Protein AF-A0A380NWJ8-F1 (afdb_monomer)

Radius of gyration: 16.93 Å; Cα contacts (8 Å, |Δi|>4): 172; chains: 1; bounding box: 32×35×48 Å

Sequence (135 aa):
MVQPKSAFWQNVVDAAQQHPQVDGLEKLPFFTLAPMEAVTDTVFRRVVAKAAAPDAFYTEFTNARSISHPKAKFTVQGRLSFDPSEQIPVAQLWGDRPIDFELGVADVKIVALKPSTLTWVALIQRSLKTVPVLV

Organism: Weissella viridescens (NCBI:txid1629)

Solvent-accessible surface area (backbone atoms only — not comparable to full-atom values): 8242 Å² total; per-residue (Å²): 132,84,80,64,92,43,72,68,58,41,50,54,40,54,55,40,59,67,46,80,86,51,92,92,63,93,63,57,72,74,46,65,47,75,59,33,69,101,54,29,41,50,67,49,50,54,53,41,52,72,75,65,59,55,80,43,47,32,22,18,64,37,53,20,56,37,54,70,31,88,85,38,24,72,74,45,48,66,44,56,46,71,55,92,89,52,80,85,49,33,43,34,36,34,56,83,56,70,67,30,46,60,52,19,56,60,47,48,50,63,76,56,42,68,96,87,64,93,76,58,66,50,79,53,72,86,74,86,82,88,76,83,81,78,124

Structure (mmCIF, N/CA/C/O backbone):
data_AF-A0A380NWJ8-F1
#
_entry.id   AF-A0A380NWJ8-F1
#
loop_
_atom_site.group_PDB
_atom_site.id
_atom_site.type_symbol
_atom_site.label_atom_id
_atom_site.label_alt_id
_atom_site.label_comp_id
_atom_site.label_asym_id
_atom_site.label_entity_id
_atom_site.label_seq_id
_atom_site.pdbx_PDB_ins_code
_atom_site.Cartn_x
_atom_site.Cartn_y
_atom_site.Cartn_z
_atom_site.occupancy
_atom_site.B_iso_or_equiv
_atom_site.auth_seq_id
_atom_site.auth_comp_id
_atom_site.auth_asym_id
_atom_site.auth_atom_id
_atom_site.pdbx_PDB_model_num
ATOM 1 N N . MET A 1 1 ? -18.149 -0.044 16.090 1.00 56.06 1 MET A N 1
ATOM 2 C CA . MET A 1 1 ? -16.705 -0.175 16.385 1.00 56.06 1 MET A CA 1
ATOM 3 C C . MET A 1 1 ? -16.542 -0.916 17.697 1.00 56.06 1 MET A C 1
ATOM 5 O O . MET A 1 1 ? -17.368 -0.737 18.583 1.00 56.06 1 MET A O 1
ATOM 9 N N . VAL A 1 2 ? -15.528 -1.774 17.803 1.00 60.12 2 VAL A N 1
ATOM 10 C CA . VAL A 1 2 ? -15.164 -2.407 19.078 1.00 60.12 2 VAL A CA 1
ATOM 11 C C . VAL A 1 2 ? -14.608 -1.316 19.991 1.00 60.12 2 VAL A C 1
ATOM 13 O O . VAL A 1 2 ? -13.753 -0.549 19.559 1.00 60.12 2 VAL A O 1
ATOM 16 N N . GLN A 1 3 ? -15.114 -1.224 21.221 1.00 68.81 3 GLN A N 1
ATOM 17 C CA . GLN A 1 3 ? -14.628 -0.247 22.196 1.00 68.81 3 GLN A CA 1
ATOM 18 C C . GLN A 1 3 ? -13.158 -0.552 22.551 1.00 68.81 3 GLN A C 1
ATOM 20 O O . GLN A 1 3 ? -12.852 -1.707 22.884 1.00 68.81 3 GLN A O 1
ATOM 25 N N . PRO A 1 4 ? -12.237 0.426 22.466 1.00 75.31 4 PRO A N 1
ATOM 26 C CA . PRO A 1 4 ? -10.849 0.236 22.863 1.00 75.31 4 PRO A CA 1
ATOM 27 C C . PRO A 1 4 ? -10.756 -0.157 24.340 1.00 75.31 4 PRO A C 1
ATOM 29 O O . PRO A 1 4 ? -11.370 0.457 25.205 1.00 75.31 4 PRO A O 1
ATOM 32 N N . LYS A 1 5 ? -9.954 -1.178 24.657 1.00 82.88 5 LYS A N 1
ATOM 33 C CA . LYS A 1 5 ? -9.754 -1.624 26.049 1.00 82.88 5 LYS A CA 1
ATOM 34 C C . LYS A 1 5 ? -8.708 -0.806 26.819 1.00 82.88 5 LYS A C 1
ATOM 36 O O . LYS A 1 5 ? -8.524 -1.048 28.007 1.00 82.88 5 LYS A O 1
ATOM 41 N N . SER A 1 6 ? -7.987 0.109 26.164 1.00 90.19 6 SER A N 1
ATOM 42 C CA . SER A 1 6 ? -6.931 0.910 26.794 1.00 90.19 6 SER A CA 1
ATOM 43 C C . SER A 1 6 ? -7.212 2.406 26.684 1.00 90.19 6 SER A C 1
ATOM 45 O O . SER A 1 6 ? -7.684 2.886 25.653 1.00 90.19 6 SER A O 1
ATOM 47 N N . ALA A 1 7 ? -6.849 3.146 27.735 1.00 91.12 7 ALA A N 1
ATOM 48 C CA . ALA A 1 7 ? -6.962 4.604 27.770 1.00 91.12 7 ALA A CA 1
ATOM 49 C C . ALA A 1 7 ? -6.146 5.275 26.652 1.00 91.12 7 ALA A C 1
ATOM 51 O O . ALA A 1 7 ? -6.584 6.261 26.075 1.00 91.12 7 ALA A O 1
ATOM 52 N N . PHE A 1 8 ? -4.987 4.707 26.295 1.00 89.62 8 PHE A N 1
ATOM 53 C CA . PHE A 1 8 ? -4.174 5.208 25.185 1.00 89.62 8 PHE A CA 1
ATOM 54 C C . PHE A 1 8 ? -4.938 5.179 23.854 1.00 89.62 8 PHE A C 1
ATOM 56 O O . PHE A 1 8 ? -5.024 6.200 23.179 1.00 89.62 8 PHE A O 1
ATOM 63 N N . TRP A 1 9 ? -5.519 4.030 23.485 1.00 84.06 9 TRP A N 1
ATOM 64 C CA . TRP A 1 9 ? -6.245 3.905 22.219 1.00 84.06 9 TRP A CA 1
ATOM 65 C C . TRP A 1 9 ? -7.539 4.713 22.221 1.00 84.06 9 TRP A C 1
ATOM 67 O O . TRP A 1 9 ? -7.888 5.275 21.187 1.00 84.06 9 TRP A O 1
ATOM 77 N N . GLN A 1 10 ? -8.207 4.820 23.373 1.00 87.69 10 GLN A N 1
ATOM 78 C CA . GLN A 1 10 ? -9.372 5.688 23.515 1.00 87.69 10 GLN A CA 1
ATOM 79 C C . GLN A 1 10 ? -9.013 7.153 23.245 1.00 87.69 10 GLN A C 1
ATOM 81 O O . GLN A 1 10 ? -9.658 7.782 22.415 1.00 87.69 10 GLN A O 1
ATOM 86 N N . ASN A 1 11 ? -7.919 7.657 23.825 1.00 89.06 11 ASN A N 1
ATOM 87 C CA . ASN A 1 11 ? -7.461 9.028 23.584 1.00 89.06 11 ASN A CA 1
ATOM 88 C C . ASN A 1 11 ? -7.147 9.293 22.102 1.00 89.06 11 ASN A C 1
ATOM 90 O O . ASN A 1 11 ? -7.434 10.376 21.599 1.00 89.06 11 ASN A O 1
ATOM 94 N N . VAL A 1 12 ? -6.566 8.317 21.391 1.00 85.50 12 VAL A N 1
ATOM 95 C CA . VAL A 1 12 ? -6.308 8.430 19.942 1.00 85.50 12 VAL A CA 1
ATOM 96 C C . VAL A 1 12 ? -7.619 8.530 19.158 1.00 85.50 12 VAL A C 1
ATOM 98 O O . VAL A 1 12 ? -7.718 9.348 18.245 1.00 85.50 12 VAL A O 1
ATOM 101 N N . VAL A 1 13 ? -8.624 7.724 19.514 1.00 84.00 13 VAL A N 1
ATOM 102 C CA . VAL A 1 13 ? -9.948 7.774 18.877 1.00 84.00 13 VAL A CA 1
ATOM 103 C C . VAL A 1 13 ? -10.626 9.115 19.141 1.00 84.00 13 VAL A C 1
ATOM 105 O O . VAL A 1 13 ? -11.062 9.761 18.192 1.00 84.00 13 VAL A O 1
ATOM 108 N N . ASP A 1 14 ? -10.663 9.558 20.395 1.00 86.19 14 ASP A N 1
ATOM 109 C CA . ASP A 1 14 ? -11.321 10.805 20.787 1.00 86.19 14 ASP A CA 1
ATOM 110 C C . ASP A 1 14 ? -10.672 12.012 20.093 1.00 86.19 14 ASP A C 1
ATOM 112 O O . ASP A 1 14 ? -11.366 12.864 19.536 1.00 86.19 14 ASP A O 1
ATOM 116 N N . ALA A 1 15 ? -9.335 12.053 20.044 1.00 85.50 15 ALA A N 1
ATOM 117 C CA . ALA A 1 15 ? -8.598 13.102 19.345 1.00 85.50 15 ALA A CA 1
ATOM 118 C C . ALA A 1 15 ? -8.880 13.107 17.832 1.00 85.50 15 ALA A C 1
ATOM 120 O O . ALA A 1 15 ? -9.032 14.173 17.237 1.00 85.50 15 ALA A O 1
ATOM 121 N N . ALA A 1 16 ? -8.980 11.931 17.204 1.00 82.69 16 ALA A N 1
ATOM 122 C CA . ALA A 1 16 ? -9.297 11.818 15.782 1.00 82.69 16 ALA A CA 1
ATOM 123 C C . ALA A 1 16 ? -10.737 12.259 15.469 1.00 82.69 16 ALA A C 1
ATOM 125 O O . ALA A 1 16 ? -10.969 12.888 14.441 1.00 82.69 16 ALA A O 1
ATOM 126 N N . GLN A 1 17 ? -11.693 11.974 16.357 1.00 80.69 17 GLN A N 1
ATOM 127 C CA . GLN A 1 17 ? -13.090 12.395 16.203 1.00 80.69 17 GLN A CA 1
ATOM 128 C C . GLN A 1 17 ? -13.288 13.905 16.376 1.00 80.69 17 GLN A C 1
ATOM 130 O O . GLN A 1 17 ? -14.200 14.474 15.783 1.00 80.69 17 GLN A O 1
ATOM 135 N N . GLN A 1 18 ? -12.443 14.555 17.176 1.00 80.69 18 GLN A N 1
ATOM 136 C CA . GLN A 1 18 ? -12.465 16.007 17.385 1.00 80.69 18 GLN A CA 1
ATOM 137 C C . GLN A 1 18 ? -11.727 16.789 16.288 1.00 80.69 18 GLN A C 1
ATOM 139 O O . GLN A 1 18 ? -11.737 18.022 16.302 1.00 80.69 18 GLN A O 1
ATOM 144 N N . HIS A 1 19 ? -11.072 16.102 15.347 1.00 72.25 19 HIS A N 1
ATOM 145 C CA . HIS A 1 19 ? -10.379 16.750 14.241 1.00 72.25 19 HIS A CA 1
ATOM 146 C C . HIS A 1 19 ? -11.377 17.528 13.362 1.00 72.25 19 HIS A C 1
ATOM 148 O O . HIS A 1 19 ? -12.488 17.039 13.138 1.00 72.25 19 HIS A O 1
ATOM 154 N N . PRO A 1 20 ? -11.008 18.716 12.832 1.00 76.88 20 PRO A N 1
ATOM 155 C CA . PRO A 1 20 ? -11.839 19.439 11.876 1.00 76.88 20 PRO A CA 1
ATOM 156 C C . PRO A 1 20 ? -12.348 18.514 10.772 1.00 76.88 20 PRO A C 1
ATOM 158 O O . PRO A 1 20 ? -11.569 17.724 10.223 1.00 76.88 20 PRO A O 1
ATOM 161 N N . GLN A 1 21 ? -13.645 18.611 10.468 1.00 68.75 21 GLN A N 1
ATOM 162 C CA . GLN A 1 21 ? -14.252 17.834 9.394 1.00 68.75 21 GLN A CA 1
ATOM 163 C C . GLN A 1 21 ? -13.509 18.125 8.090 1.00 68.75 21 GLN A C 1
ATOM 165 O O . GLN A 1 21 ? -13.364 19.275 7.679 1.00 68.75 21 GLN A O 1
ATOM 170 N N . VAL A 1 22 ? -13.007 17.059 7.476 1.00 69.38 22 VAL A N 1
ATOM 171 C CA . VAL A 1 22 ? -12.490 17.084 6.113 1.00 69.38 22 VAL A CA 1
ATOM 172 C C . VAL A 1 22 ? -13.634 16.606 5.231 1.00 69.38 22 VAL A C 1
ATOM 174 O O . VAL A 1 22 ? -14.158 15.512 5.457 1.00 69.38 22 VAL A O 1
ATOM 177 N N . ASP A 1 23 ? -14.041 17.425 4.263 1.00 71.44 23 ASP A N 1
ATOM 178 C CA . ASP A 1 23 ? -15.132 17.082 3.349 1.00 71.44 23 ASP A CA 1
ATOM 179 C C . ASP A 1 23 ? -14.883 15.708 2.704 1.00 71.44 23 ASP A C 1
ATOM 181 O O . ASP A 1 23 ? -13.821 15.448 2.138 1.00 71.44 23 ASP A O 1
ATOM 185 N N . GLY A 1 24 ? -15.865 14.809 2.823 1.00 68.75 24 GLY A N 1
ATOM 186 C CA . GLY A 1 24 ? -15.799 13.439 2.299 1.00 68.75 24 GLY A CA 1
ATOM 187 C C . GLY A 1 24 ? -15.206 12.383 3.242 1.00 68.75 24 GLY A C 1
ATOM 188 O O . GLY A 1 24 ? -15.173 11.210 2.872 1.00 68.75 24 GLY A O 1
ATOM 189 N N . LEU A 1 25 ? -14.771 12.744 4.456 1.00 68.56 25 LEU A N 1
ATOM 190 C CA . LEU A 1 25 ? -14.229 11.799 5.440 1.00 68.56 25 LEU A CA 1
ATOM 191 C C . LEU A 1 25 ? -15.206 11.585 6.611 1.00 68.56 25 LEU A C 1
ATOM 193 O O . LEU A 1 25 ? -15.172 12.283 7.620 1.00 68.5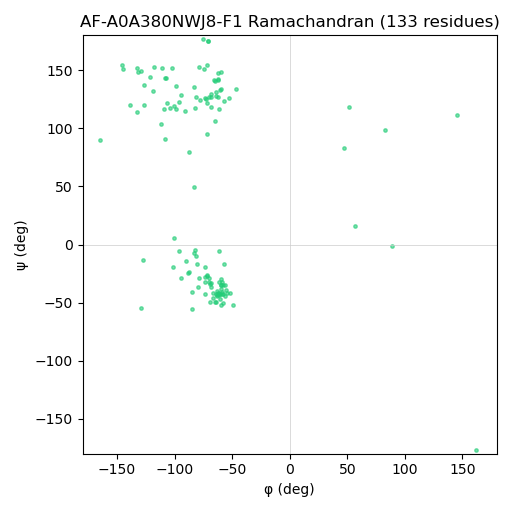6 25 LEU A O 1
ATOM 197 N N . GLU A 1 26 ? -16.085 10.589 6.480 1.00 71.25 26 GLU A N 1
ATOM 198 C CA . GLU A 1 26 ? -17.146 10.309 7.467 1.00 71.25 26 GLU A CA 1
ATOM 199 C C . GLU A 1 26 ? -16.665 9.525 8.702 1.00 71.25 26 GLU A C 1
ATOM 201 O O . GLU A 1 26 ? -17.354 9.476 9.722 1.00 71.25 26 GLU A O 1
ATOM 206 N N . LYS A 1 27 ? -15.489 8.885 8.628 1.00 72.88 27 LYS A N 1
ATOM 207 C CA . LYS A 1 27 ? -14.986 7.968 9.660 1.00 72.88 27 LYS A CA 1
ATOM 208 C C . LYS A 1 27 ? -13.531 8.270 10.013 1.00 72.88 27 LYS A C 1
ATOM 210 O O . LYS A 1 27 ? -12.627 8.043 9.212 1.00 72.88 27 LYS A O 1
ATOM 215 N N . LEU A 1 28 ? -13.316 8.720 11.249 1.00 77.56 28 LEU A N 1
ATOM 216 C CA . LEU A 1 28 ? -11.999 8.951 11.841 1.00 77.56 28 LEU A CA 1
ATOM 217 C C . LEU A 1 28 ? -11.872 8.213 13.191 1.00 77.56 28 LEU A C 1
ATOM 219 O O . LEU A 1 28 ? -12.816 8.242 13.986 1.00 77.56 28 LEU A O 1
ATOM 223 N N . PRO A 1 29 ? -10.727 7.558 13.471 1.00 79.69 29 PRO A N 1
ATOM 224 C CA . PRO A 1 29 ? -9.636 7.285 12.533 1.00 79.69 29 PRO A CA 1
ATOM 225 C C . PRO A 1 29 ? -10.039 6.211 11.503 1.00 79.69 29 PRO A C 1
ATOM 227 O O . PRO A 1 29 ? -10.892 5.362 11.773 1.00 79.69 29 PRO A O 1
ATOM 230 N N . PHE A 1 30 ? -9.398 6.232 10.335 1.00 82.88 30 PHE A N 1
ATOM 231 C CA . PHE A 1 30 ? -9.408 5.110 9.395 1.00 82.88 30 PHE A CA 1
ATOM 232 C C . PHE A 1 30 ? -8.082 4.352 9.497 1.00 82.88 30 PHE A C 1
ATOM 234 O O . PHE A 1 30 ? -7.048 4.916 9.861 1.00 82.88 30 PHE A O 1
ATOM 241 N N . PHE A 1 31 ? -8.111 3.064 9.190 1.00 86.62 31 PHE A N 1
ATOM 242 C CA . PHE A 1 31 ? -6.962 2.177 9.268 1.00 86.62 31 PHE A CA 1
ATOM 243 C C . PHE A 1 31 ? -6.469 1.828 7.874 1.00 86.62 31 PHE A C 1
ATOM 245 O O . PHE A 1 31 ? -7.251 1.612 6.951 1.00 86.62 31 PHE A O 1
ATOM 252 N N . THR A 1 32 ? -5.153 1.724 7.733 1.00 91.12 32 THR A N 1
ATOM 253 C CA . THR A 1 32 ? -4.514 1.292 6.491 1.00 91.12 32 THR A CA 1
ATOM 254 C C . THR A 1 32 ? -3.527 0.171 6.771 1.00 91.12 32 THR A C 1
ATOM 256 O O . THR A 1 32 ? -2.938 0.112 7.853 1.00 91.12 32 THR A O 1
ATOM 259 N N . LEU A 1 33 ? -3.338 -0.724 5.799 1.00 93.38 33 LEU A N 1
ATOM 260 C CA . LEU A 1 33 ? -2.172 -1.604 5.796 1.00 93.38 33 LEU A CA 1
ATOM 261 C C . LEU A 1 33 ? -0.991 -0.835 5.206 1.00 93.38 33 LEU A C 1
ATOM 263 O O . LEU A 1 33 ? -1.034 -0.438 4.041 1.00 93.38 33 LEU A O 1
ATOM 267 N N . ALA A 1 34 ? 0.052 -0.634 6.009 1.00 93.81 34 ALA A N 1
ATOM 268 C CA . ALA A 1 34 ? 1.235 0.099 5.583 1.00 93.81 34 ALA A CA 1
ATOM 269 C C . ALA A 1 34 ? 1.954 -0.605 4.411 1.00 93.81 34 ALA A C 1
ATOM 271 O O . ALA A 1 34 ? 2.065 -1.831 4.425 1.00 93.81 34 ALA A O 1
ATOM 272 N N . PRO A 1 35 ? 2.487 0.148 3.436 1.00 92.00 35 PRO A N 1
ATOM 273 C CA . PRO A 1 35 ? 3.281 -0.398 2.337 1.00 92.00 35 PRO A CA 1
ATOM 274 C C . PRO A 1 35 ? 4.625 -0.942 2.835 1.00 92.00 35 PRO A C 1
ATOM 276 O O . PRO A 1 35 ? 5.394 -0.228 3.481 1.00 92.00 35 PRO A O 1
ATOM 279 N N . MET A 1 36 ? 4.933 -2.199 2.509 1.00 93.81 36 MET A N 1
ATOM 280 C CA . MET A 1 36 ? 6.170 -2.876 2.912 1.00 93.81 36 MET A CA 1
ATOM 281 C C . MET A 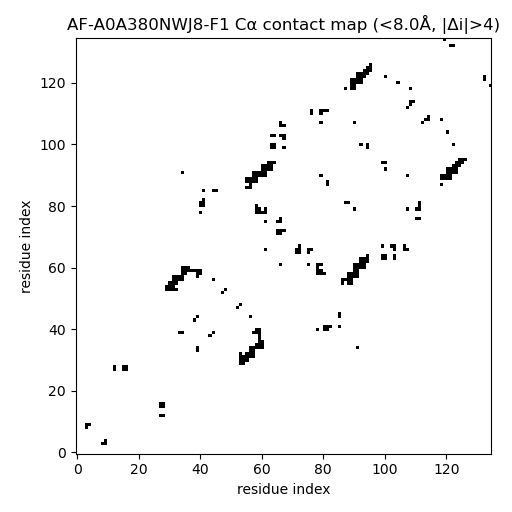1 36 ? 6.716 -3.702 1.743 1.00 93.81 36 MET A C 1
ATOM 283 O O . MET A 1 36 ? 6.036 -4.594 1.240 1.00 93.81 36 MET A O 1
ATOM 287 N N . GLU A 1 37 ? 7.937 -3.409 1.298 1.00 89.75 37 GLU A N 1
ATOM 288 C CA . GLU A 1 37 ? 8.581 -4.145 0.202 1.00 89.75 37 GLU A CA 1
ATOM 289 C C . GLU A 1 37 ? 8.849 -5.600 0.583 1.00 89.75 37 GLU A C 1
ATOM 291 O O . GLU A 1 37 ? 9.167 -5.902 1.732 1.00 89.75 37 GLU A O 1
ATOM 296 N N . ALA A 1 38 ? 8.632 -6.487 -0.387 1.00 89.06 38 ALA A N 1
ATOM 297 C CA . ALA A 1 38 ? 8.640 -7.938 -0.268 1.00 89.06 38 ALA A CA 1
ATOM 298 C C . ALA A 1 38 ? 7.657 -8.512 0.774 1.00 89.06 38 ALA A C 1
ATOM 300 O O . ALA A 1 38 ? 7.786 -9.674 1.161 1.00 89.06 38 ALA A O 1
ATOM 301 N N . VAL A 1 39 ? 6.675 -7.722 1.233 1.00 92.94 39 VAL A N 1
ATOM 302 C CA . VAL A 1 39 ? 5.689 -8.150 2.239 1.00 92.94 39 VAL A CA 1
ATOM 303 C C . VAL A 1 39 ? 4.259 -7.866 1.793 1.00 92.94 39 VAL A C 1
ATOM 305 O O . VAL A 1 39 ? 3.448 -8.783 1.779 1.00 92.94 39 VAL A O 1
ATOM 308 N N . THR A 1 40 ? 3.909 -6.629 1.422 1.00 93.12 40 THR A N 1
ATOM 309 C CA . THR A 1 40 ? 2.525 -6.274 1.046 1.00 93.12 40 THR A CA 1
ATOM 310 C C . THR A 1 40 ? 2.188 -6.604 -0.406 1.00 93.12 40 THR A C 1
ATOM 312 O O . THR A 1 40 ? 1.654 -5.762 -1.134 1.00 93.12 40 THR A O 1
ATOM 315 N N . ASP A 1 41 ? 2.486 -7.829 -0.830 1.00 92.25 41 ASP A N 1
ATOM 316 C CA . ASP A 1 41 ? 2.101 -8.356 -2.137 1.00 92.25 41 ASP A CA 1
ATOM 317 C C . ASP A 1 41 ? 0.598 -8.720 -2.196 1.00 92.25 41 ASP A C 1
ATOM 319 O O . ASP A 1 41 ? -0.148 -8.603 -1.217 1.00 92.25 41 ASP A O 1
ATOM 323 N N . THR A 1 42 ? 0.128 -9.154 -3.369 1.00 91.81 42 THR A N 1
ATOM 324 C CA . THR A 1 42 ? -1.267 -9.598 -3.579 1.00 91.81 42 THR A CA 1
ATOM 325 C C . THR A 1 42 ? -1.693 -10.710 -2.619 1.00 91.81 42 THR A C 1
ATOM 327 O O . THR A 1 42 ? -2.808 -10.692 -2.093 1.00 91.81 42 THR A O 1
ATOM 330 N N . VAL A 1 43 ? -0.810 -11.667 -2.326 1.00 92.94 43 VAL A N 1
ATOM 331 C CA . VAL A 1 43 ? -1.141 -12.810 -1.472 1.00 92.94 43 VAL A CA 1
ATOM 332 C C . VAL A 1 43 ? -1.345 -12.344 -0.035 1.00 92.94 43 VAL A C 1
ATOM 334 O O . VAL A 1 43 ? -2.373 -12.650 0.575 1.00 92.94 43 VAL A O 1
ATOM 337 N N . PHE A 1 44 ? -0.411 -11.561 0.496 1.00 95.06 44 PHE A N 1
ATOM 338 C CA . PHE A 1 44 ? -0.456 -11.067 1.862 1.00 95.06 44 PHE A CA 1
ATOM 339 C C . PHE A 1 44 ? -1.666 -10.166 2.104 1.00 95.06 44 PHE A C 1
ATOM 341 O O . PHE A 1 44 ? -2.383 -10.349 3.091 1.00 95.06 44 PHE A O 1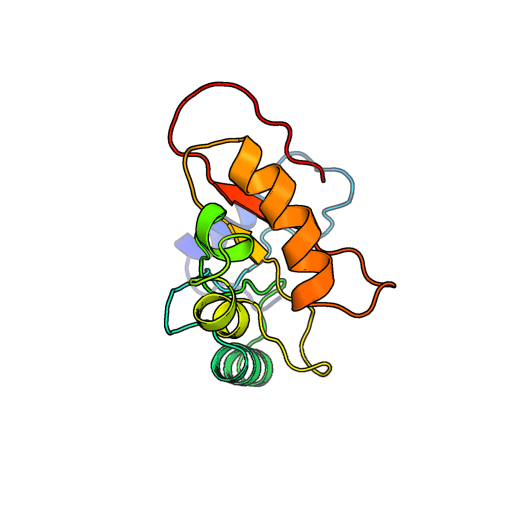
ATOM 348 N N . ARG A 1 45 ? -1.970 -9.245 1.179 1.00 94.88 45 ARG A N 1
ATOM 349 C CA . ARG A 1 45 ? -3.158 -8.382 1.293 1.00 94.88 45 ARG A CA 1
ATOM 350 C C . ARG A 1 45 ? -4.446 -9.194 1.375 1.00 94.88 45 ARG A C 1
ATOM 352 O O . ARG A 1 45 ? -5.301 -8.897 2.206 1.00 94.88 45 ARG A O 1
ATOM 359 N N . ARG A 1 46 ? -4.566 -10.269 0.593 1.00 94.19 46 ARG A N 1
ATOM 360 C CA . ARG A 1 46 ? -5.731 -11.170 0.628 1.00 94.19 46 ARG A CA 1
ATOM 361 C C . ARG A 1 46 ? -5.825 -11.969 1.926 1.00 94.19 46 ARG A C 1
ATOM 363 O O . ARG A 1 46 ? -6.934 -12.245 2.382 1.00 94.19 46 ARG A O 1
ATOM 370 N N . VAL A 1 47 ? -4.694 -12.329 2.533 1.00 95.56 47 VAL A N 1
ATOM 371 C CA . VAL A 1 47 ? -4.670 -12.945 3.871 1.00 95.56 47 VAL A CA 1
ATOM 372 C C . VAL A 1 47 ? -5.179 -11.954 4.917 1.00 95.56 47 VAL A C 1
ATOM 374 O O . VA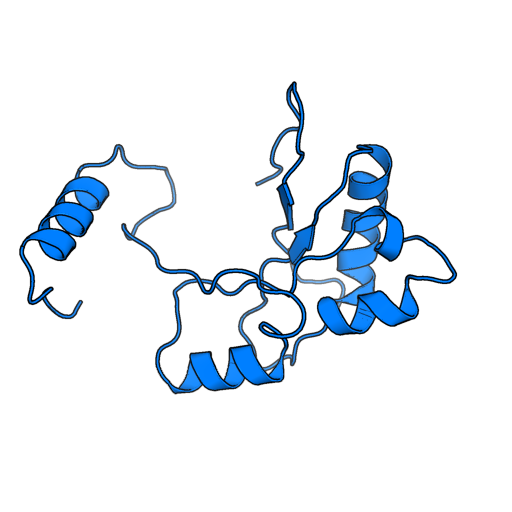L A 1 47 ? -6.091 -12.284 5.676 1.00 95.56 47 VAL A O 1
ATOM 377 N N . VAL A 1 48 ? -4.662 -10.722 4.916 1.00 95.19 48 VAL A N 1
ATOM 378 C CA . VAL A 1 48 ? -5.092 -9.663 5.843 1.00 95.19 48 VAL A CA 1
ATOM 379 C C . VAL A 1 48 ? -6.572 -9.323 5.653 1.00 95.19 48 VAL A C 1
ATOM 381 O O . VAL A 1 48 ? -7.297 -9.220 6.639 1.00 95.19 48 VAL A O 1
ATOM 384 N N . ALA A 1 49 ? -7.053 -9.243 4.408 1.00 93.75 49 ALA A N 1
ATOM 385 C CA . ALA A 1 49 ? -8.457 -8.982 4.094 1.00 93.75 49 ALA A CA 1
ATOM 386 C C . ALA A 1 49 ? -9.413 -10.017 4.712 1.00 93.75 49 ALA A C 1
ATOM 388 O O . ALA A 1 49 ? -10.508 -9.665 5.142 1.00 93.75 49 ALA A O 1
ATOM 389 N N . LYS A 1 50 ? -8.995 -11.288 4.793 1.00 93.62 50 LYS A N 1
ATOM 390 C CA . LYS A 1 50 ? -9.778 -12.356 5.436 1.00 93.62 50 LYS A CA 1
ATOM 391 C C . LYS A 1 50 ? -9.690 -12.338 6.962 1.00 93.62 50 LYS A C 1
ATOM 393 O O . LYS A 1 50 ? -10.615 -12.808 7.614 1.00 93.62 50 LYS A O 1
ATOM 398 N N . ALA A 1 51 ? -8.583 -11.853 7.522 1.00 93.75 51 ALA A N 1
ATOM 399 C CA . ALA A 1 51 ? -8.352 -11.846 8.964 1.00 93.75 51 ALA A CA 1
ATOM 400 C C . ALA A 1 51 ? -8.984 -10.622 9.647 1.00 93.75 51 ALA A C 1
ATOM 402 O O . ALA A 1 51 ? -9.772 -10.767 10.578 1.00 93.75 51 ALA A O 1
ATOM 403 N N . ALA A 1 52 ? -8.628 -9.422 9.187 1.00 91.12 52 ALA A N 1
ATOM 404 C CA . ALA A 1 52 ? -9.128 -8.144 9.682 1.00 91.12 52 ALA A CA 1
ATOM 405 C C . ALA A 1 52 ? -8.782 -7.050 8.661 1.00 91.12 52 ALA A C 1
ATOM 407 O O . ALA A 1 52 ? -7.705 -6.452 8.717 1.00 91.12 52 ALA A O 1
ATOM 408 N N . ALA A 1 53 ? -9.678 -6.818 7.702 1.00 92.00 53 ALA A N 1
ATOM 409 C CA . ALA A 1 53 ? -9.441 -5.841 6.647 1.00 92.00 53 ALA A CA 1
ATOM 410 C C . ALA A 1 53 ? -9.322 -4.403 7.215 1.00 92.00 53 ALA A C 1
ATOM 412 O O . ALA A 1 53 ? -10.187 -3.994 7.997 1.00 92.00 53 ALA A O 1
ATOM 413 N N . PRO A 1 54 ? -8.288 -3.631 6.826 1.00 91.62 54 PRO A N 1
ATOM 414 C CA . PRO A 1 54 ? -8.243 -2.184 7.023 1.00 91.62 54 PRO A CA 1
ATOM 415 C C . PRO A 1 54 ? -9.245 -1.469 6.097 1.00 91.62 54 PRO A C 1
ATOM 417 O O . PRO A 1 54 ? -9.851 -2.089 5.226 1.00 91.62 54 PRO A O 1
ATOM 420 N N . ASP A 1 55 ? -9.383 -0.149 6.246 1.00 88.56 55 ASP A N 1
ATOM 421 C CA . ASP A 1 55 ? -10.208 0.674 5.351 1.00 88.56 55 ASP A CA 1
ATOM 422 C C . ASP A 1 55 ? -9.535 0.875 3.969 1.00 88.56 55 ASP A C 1
ATOM 424 O O . ASP A 1 55 ? -10.225 1.034 2.958 1.00 88.56 55 ASP A O 1
ATOM 428 N N . ALA A 1 56 ? -8.195 0.830 3.901 1.00 89.06 56 ALA A N 1
ATOM 429 C CA . ALA A 1 56 ? -7.443 0.860 2.643 1.00 89.06 56 ALA A CA 1
ATOM 430 C C . ALA A 1 56 ? -6.167 -0.000 2.668 1.00 89.06 56 ALA A C 1
ATOM 432 O O . ALA A 1 56 ? -5.504 -0.163 3.698 1.00 89.06 56 ALA A O 1
ATOM 433 N N . PHE A 1 57 ? -5.792 -0.501 1.492 1.00 91.94 57 PHE A N 1
ATOM 434 C CA . PHE A 1 57 ? -4.562 -1.255 1.258 1.00 91.94 57 PHE A CA 1
ATOM 435 C C . PHE A 1 57 ? -3.581 -0.464 0.398 1.00 91.94 57 PHE A C 1
ATOM 437 O O . PHE A 1 57 ? -3.992 0.307 -0.467 1.00 91.94 57 PHE A O 1
ATOM 444 N N . TYR A 1 58 ? -2.290 -0.727 0.584 1.00 92.12 58 TYR A N 1
ATOM 445 C CA . TYR A 1 58 ? -1.224 -0.227 -0.278 1.00 92.12 58 TYR A CA 1
ATOM 446 C C . TYR A 1 58 ? -0.479 -1.375 -0.959 1.00 92.12 58 TYR A C 1
ATOM 448 O O . TYR A 1 58 ? -0.410 -2.487 -0.431 1.00 92.12 58 TYR A O 1
ATOM 456 N N . THR A 1 59 ? 0.091 -1.094 -2.130 1.00 90.75 59 THR A N 1
ATOM 457 C CA . THR A 1 59 ? 1.069 -1.983 -2.771 1.00 90.75 59 THR A CA 1
ATOM 458 C C . THR A 1 59 ? 2.400 -1.968 -2.019 1.00 90.75 59 THR A C 1
ATOM 460 O O . THR A 1 59 ? 2.624 -1.158 -1.121 1.00 90.75 59 THR A O 1
ATOM 463 N N . GLU A 1 60 ? 3.341 -2.811 -2.433 1.00 90.88 60 GLU A N 1
ATOM 464 C CA . GLU A 1 60 ? 4.747 -2.612 -2.078 1.00 90.88 60 GLU A CA 1
ATOM 465 C C . GLU A 1 60 ? 5.254 -1.251 -2.592 1.00 90.88 60 GLU A C 1
ATOM 467 O O . GLU A 1 60 ? 4.817 -0.763 -3.646 1.00 90.88 60 GLU A O 1
ATOM 472 N N . PHE A 1 61 ? 6.200 -0.636 -1.871 1.00 87.38 61 PHE A N 1
ATOM 473 C CA . PHE A 1 61 ? 6.759 0.649 -2.289 1.00 87.38 61 PHE A CA 1
ATOM 474 C C . PHE A 1 61 ? 7.626 0.495 -3.546 1.00 87.38 61 PHE A C 1
ATOM 476 O O . PHE A 1 61 ? 8.561 -0.307 -3.619 1.00 87.38 61 PHE A O 1
ATOM 483 N N . THR A 1 62 ? 7.325 1.299 -4.563 1.00 87.31 62 THR A N 1
ATOM 484 C CA . THR A 1 62 ? 7.890 1.149 -5.905 1.00 87.31 62 THR A CA 1
ATOM 485 C C . THR A 1 62 ? 8.696 2.377 -6.319 1.00 87.31 62 THR A C 1
ATOM 487 O O . THR A 1 62 ? 8.251 3.513 -6.188 1.00 87.31 62 THR A O 1
ATOM 490 N N . ASN A 1 63 ? 9.905 2.162 -6.843 1.00 89.69 63 ASN A N 1
ATOM 491 C CA . ASN A 1 63 ? 10.731 3.254 -7.345 1.00 89.69 63 ASN A CA 1
ATOM 492 C C . ASN A 1 63 ? 10.143 3.805 -8.654 1.00 89.69 63 ASN A C 1
ATOM 494 O O . ASN A 1 63 ? 10.055 3.062 -9.631 1.00 89.69 63 ASN A O 1
ATOM 498 N N . ALA A 1 64 ? 9.812 5.099 -8.695 1.00 89.50 64 ALA A N 1
ATOM 499 C CA . ALA A 1 64 ? 9.135 5.733 -9.830 1.00 89.50 64 ALA A CA 1
ATOM 500 C C . ALA A 1 64 ? 9.901 5.554 -11.155 1.00 89.50 64 ALA A C 1
ATOM 502 O O . ALA A 1 64 ? 9.331 5.128 -12.157 1.00 89.50 64 ALA A O 1
ATOM 503 N N . ARG A 1 65 ? 11.228 5.752 -11.138 1.00 89.62 65 ARG A N 1
ATOM 504 C CA . ARG A 1 65 ? 12.097 5.572 -12.316 1.00 89.62 65 ARG A CA 1
ATOM 505 C C . ARG A 1 65 ? 12.049 4.153 -12.872 1.00 89.62 65 ARG A C 1
ATOM 507 O O . ARG A 1 65 ? 12.191 3.937 -14.071 1.00 89.62 65 ARG A O 1
ATOM 514 N N . SER A 1 66 ? 11.916 3.168 -11.991 1.00 87.12 66 SER A N 1
ATOM 515 C CA . SER A 1 66 ? 12.006 1.760 -12.373 1.00 87.12 66 SER A CA 1
ATOM 516 C C . SER A 1 66 ? 10.760 1.282 -13.124 1.00 87.12 66 SER A C 1
ATOM 518 O O . SER A 1 66 ? 10.845 0.302 -13.856 1.00 87.12 66 SER A O 1
ATOM 520 N N . ILE A 1 67 ? 9.642 2.004 -13.007 1.00 83.12 67 ILE A N 1
ATOM 521 C CA . ILE A 1 67 ? 8.383 1.706 -13.699 1.00 83.12 67 ILE A CA 1
ATOM 522 C C . ILE A 1 67 ? 8.529 1.899 -15.213 1.00 83.12 67 ILE A C 1
ATOM 524 O O . ILE A 1 67 ? 8.131 1.030 -15.986 1.00 83.12 67 ILE A O 1
ATOM 528 N N . SER A 1 68 ? 9.130 3.014 -15.634 1.00 80.31 68 SER A N 1
ATOM 529 C CA . SER A 1 68 ? 9.293 3.370 -17.050 1.00 80.31 68 SER A CA 1
ATOM 530 C C . SER A 1 68 ? 10.600 2.852 -17.658 1.00 80.31 68 SER A C 1
ATOM 532 O O . SER A 1 68 ? 10.762 2.829 -18.880 1.00 80.31 68 SER A O 1
ATOM 534 N N . HIS A 1 69 ? 11.554 2.408 -16.832 1.00 82.88 69 HIS A N 1
ATOM 535 C CA . HIS A 1 69 ? 12.856 1.962 -17.315 1.00 82.88 69 HIS A CA 1
ATOM 536 C C . HIS A 1 69 ? 12.765 0.590 -18.016 1.00 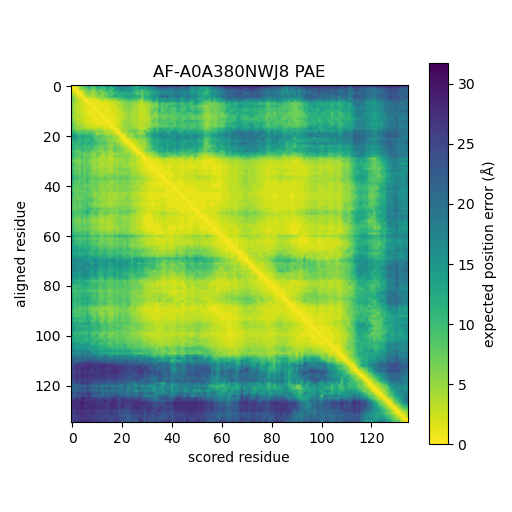82.88 69 HIS A C 1
ATOM 538 O O . HIS A 1 69 ? 12.370 -0.394 -17.387 1.00 82.88 69 HIS A O 1
ATOM 544 N N . PRO A 1 70 ? 13.240 0.446 -19.268 1.00 78.50 70 PRO A N 1
ATOM 545 C CA . PRO A 1 70 ? 12.989 -0.737 -20.102 1.00 78.50 70 PRO A CA 1
ATOM 546 C C . PRO A 1 70 ? 13.507 -2.052 -19.506 1.00 78.50 70 PRO A C 1
ATOM 548 O O . PRO A 1 70 ? 12.926 -3.106 -19.735 1.00 78.50 70 PRO A O 1
ATOM 551 N N . LYS A 1 71 ? 14.583 -2.000 -18.709 1.00 78.25 71 LYS A N 1
ATOM 552 C CA . LYS A 1 71 ? 15.140 -3.184 -18.028 1.00 78.25 71 LYS A CA 1
ATOM 553 C C . LYS A 1 71 ? 14.529 -3.468 -16.655 1.00 78.25 71 LYS A C 1
ATOM 555 O O . LYS A 1 71 ? 14.619 -4.593 -16.186 1.00 78.25 71 LYS A O 1
ATOM 560 N N . ALA A 1 72 ? 13.980 -2.449 -15.992 1.00 77.06 72 ALA A N 1
ATOM 561 C CA . ALA A 1 72 ? 13.494 -2.570 -14.615 1.00 77.06 72 ALA A CA 1
ATOM 562 C C . ALA A 1 72 ? 11.970 -2.712 -14.553 1.00 77.06 72 ALA A C 1
ATOM 564 O O . ALA A 1 72 ? 11.458 -3.243 -13.578 1.00 77.06 72 ALA A O 1
ATOM 565 N N . LYS A 1 73 ? 11.249 -2.328 -15.615 1.00 73.94 73 LYS A N 1
ATOM 566 C CA . LYS A 1 73 ? 9.791 -2.424 -15.690 1.00 73.94 73 LYS A CA 1
ATOM 567 C C . LYS A 1 73 ? 9.315 -3.813 -15.277 1.00 73.94 73 LYS A C 1
ATOM 569 O O . LYS A 1 73 ? 8.546 -3.915 -14.335 1.00 73.94 73 LYS A O 1
ATOM 574 N N . PHE A 1 74 ? 9.861 -4.873 -15.876 1.00 72.88 74 PHE A N 1
ATOM 575 C CA . PHE A 1 74 ? 9.449 -6.257 -15.608 1.00 72.88 74 PHE A CA 1
ATOM 576 C C . PHE A 1 74 ? 9.572 -6.676 -14.134 1.00 72.88 74 PHE A C 1
ATOM 578 O O . PHE A 1 74 ? 8.661 -7.301 -13.599 1.00 72.88 74 PHE A O 1
ATOM 585 N N . THR A 1 75 ? 10.659 -6.308 -13.451 1.00 73.81 75 THR A N 1
ATOM 586 C CA . THR A 1 75 ? 10.847 -6.677 -12.037 1.00 73.81 75 THR A CA 1
ATOM 587 C C . THR A 1 75 ? 9.910 -5.906 -11.113 1.00 73.81 75 THR A C 1
ATOM 589 O O . THR A 1 75 ? 9.539 -6.392 -10.050 1.00 73.81 75 THR A O 1
ATOM 592 N N . VAL A 1 76 ? 9.500 -4.711 -11.529 1.00 77.25 76 VAL A N 1
ATOM 593 C CA . VAL A 1 76 ? 8.655 -3.808 -10.749 1.00 77.25 76 VAL A CA 1
ATOM 594 C C . VAL A 1 76 ? 7.167 -4.085 -10.973 1.00 77.25 76 VAL A C 1
ATOM 596 O O . VAL A 1 76 ? 6.366 -3.806 -10.086 1.00 77.25 76 VAL A O 1
ATOM 599 N N . GLN A 1 77 ? 6.784 -4.687 -12.108 1.00 76.12 77 GLN A N 1
ATOM 600 C CA . GLN A 1 77 ? 5.390 -5.064 -12.387 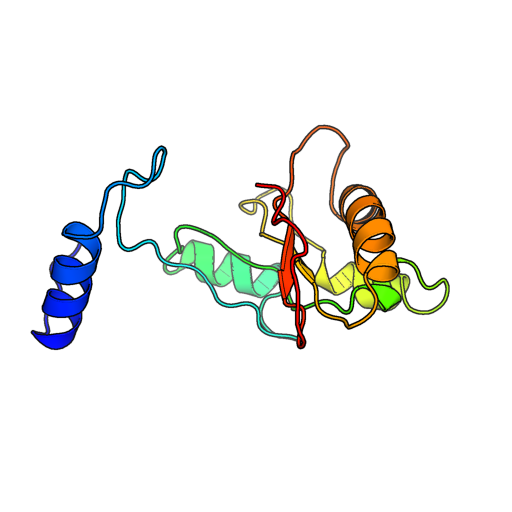1.00 76.12 77 GLN A CA 1
ATOM 601 C C . GLN A 1 77 ? 4.806 -5.939 -11.275 1.00 76.12 77 GLN A C 1
ATOM 603 O O . GLN A 1 77 ? 3.691 -5.679 -10.836 1.00 76.12 77 GLN A O 1
ATOM 608 N N . GLY A 1 78 ? 5.581 -6.899 -10.756 1.00 80.06 78 GLY A N 1
ATOM 609 C CA . GLY A 1 78 ? 5.146 -7.772 -9.660 1.00 80.06 78 GLY A CA 1
ATOM 610 C C . GLY A 1 78 ? 4.694 -7.013 -8.408 1.00 80.06 78 GLY A C 1
ATOM 611 O O . GLY A 1 78 ? 3.713 -7.405 -7.785 1.00 80.06 78 GLY A O 1
ATOM 612 N N . ARG A 1 79 ? 5.338 -5.878 -8.105 1.00 84.69 79 ARG A N 1
ATOM 613 C CA . ARG A 1 79 ? 5.038 -5.040 -6.931 1.00 84.69 79 ARG A CA 1
ATOM 614 C C . ARG A 1 79 ? 3.720 -4.282 -7.050 1.00 84.69 79 ARG A C 1
ATOM 616 O O . ARG A 1 79 ? 3.117 -3.925 -6.041 1.00 84.69 79 ARG A O 1
ATOM 623 N N . LEU A 1 80 ? 3.290 -4.017 -8.283 1.00 85.62 80 LEU A N 1
ATOM 624 C CA . LEU A 1 80 ? 2.046 -3.313 -8.602 1.00 85.62 80 LEU A CA 1
ATOM 625 C C . LEU A 1 80 ? 0.889 -4.277 -8.907 1.00 85.62 80 LEU A C 1
ATOM 627 O O . LEU A 1 80 ? -0.244 -3.834 -9.087 1.00 85.62 80 LEU A O 1
ATOM 631 N N . SER A 1 81 ? 1.161 -5.582 -8.957 1.00 84.44 81 SER A N 1
ATOM 632 C CA . SER A 1 81 ? 0.159 -6.607 -9.229 1.00 84.44 81 SER A CA 1
ATOM 633 C C . SER A 1 81 ? -0.886 -6.698 -8.117 1.00 84.44 81 SER A C 1
ATOM 635 O O . SER A 1 81 ? -0.583 -6.639 -6.917 1.00 84.44 81 SER A O 1
ATOM 637 N N . PHE A 1 82 ? -2.132 -6.925 -8.521 1.00 86.00 82 PHE A N 1
ATOM 638 C CA . PHE A 1 82 ? -3.230 -7.270 -7.628 1.00 86.00 82 PHE A CA 1
ATOM 639 C C . PHE A 1 82 ? -4.192 -8.243 -8.321 1.00 86.00 82 PHE A C 1
ATOM 641 O O . PHE A 1 82 ? -4.276 -8.302 -9.549 1.00 86.00 82 PHE A O 1
ATOM 648 N N . ASP A 1 83 ? -4.902 -9.028 -7.522 1.00 86.75 83 ASP A N 1
ATOM 649 C CA . ASP A 1 83 ? -5.964 -9.921 -7.966 1.00 86.75 83 ASP A CA 1
ATOM 650 C C . ASP A 1 83 ? -7.275 -9.124 -8.099 1.00 86.75 83 ASP A C 1
ATOM 652 O O . ASP A 1 83 ? -7.606 -8.368 -7.188 1.00 86.75 83 ASP A O 1
ATOM 656 N N . PRO A 1 84 ? -8.073 -9.290 -9.170 1.00 84.56 84 PRO A N 1
ATOM 657 C CA . PRO A 1 84 ? -9.336 -8.564 -9.340 1.00 84.56 84 PRO A CA 1
ATOM 658 C C . PRO A 1 84 ? -10.363 -8.739 -8.209 1.00 84.56 84 PRO A C 1
ATOM 660 O O . PRO A 1 84 ? -11.320 -7.971 -8.142 1.00 84.56 84 PRO A O 1
ATOM 663 N N . SER A 1 85 ? -10.205 -9.756 -7.352 1.00 84.12 85 SER A N 1
ATOM 664 C CA . SER A 1 85 ? -11.021 -9.947 -6.145 1.00 84.12 85 SER A CA 1
ATOM 665 C C . SER A 1 85 ? -10.582 -9.100 -4.943 1.00 84.12 85 SER A C 1
ATOM 667 O O . SER A 1 85 ? -11.302 -9.052 -3.946 1.00 84.12 85 SER A O 1
ATOM 669 N N . GLU A 1 86 ? -9.423 -8.440 -5.002 1.00 85.06 86 GLU A N 1
ATOM 670 C CA . GLU A 1 86 ? -8.964 -7.499 -3.978 1.00 85.06 86 GLU A CA 1
ATOM 671 C C . GLU A 1 86 ? -9.640 -6.130 -4.120 1.00 85.06 86 GLU A C 1
ATOM 673 O O . GLU A 1 86 ? -9.967 -5.677 -5.219 1.00 85.06 86 GLU A O 1
ATOM 678 N N . GLN A 1 87 ? -9.767 -5.411 -3.001 1.00 81.56 87 GLN A N 1
ATOM 679 C CA . GLN A 1 87 ? -9.924 -3.960 -3.059 1.00 81.56 87 GLN A CA 1
ATOM 680 C C . GLN A 1 87 ? -8.685 -3.371 -3.740 1.00 81.56 87 GLN A C 1
ATOM 682 O O . GLN A 1 87 ? -7.560 -3.732 -3.391 1.00 81.56 87 GLN A O 1
ATOM 687 N N . ILE A 1 88 ? -8.890 -2.467 -4.700 1.00 85.31 88 ILE A N 1
ATOM 688 C CA . ILE A 1 88 ? -7.791 -1.888 -5.478 1.00 85.31 88 ILE A CA 1
ATOM 689 C C . ILE A 1 88 ? -6.847 -1.140 -4.529 1.00 85.31 88 ILE A C 1
ATOM 691 O O . ILE A 1 88 ? -7.279 -0.172 -3.894 1.00 85.31 88 ILE A O 1
ATOM 695 N N . PRO A 1 89 ? -5.579 -1.576 -4.408 1.00 87.5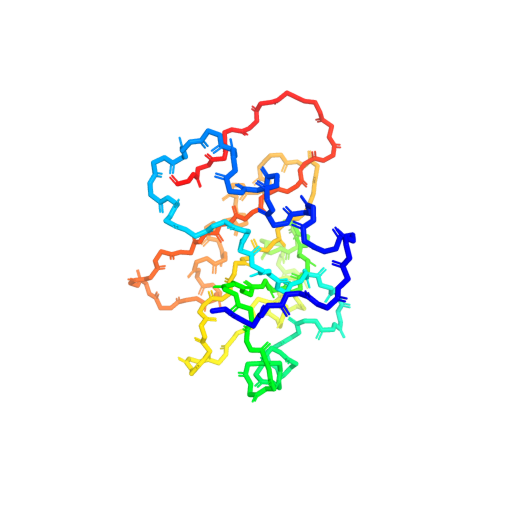0 89 PRO A N 1
ATOM 696 C CA . PRO A 1 89 ? -4.643 -0.957 -3.490 1.00 87.50 89 PRO A CA 1
ATOM 697 C C . PRO A 1 89 ? -4.160 0.393 -4.027 1.00 87.50 89 PRO A C 1
ATOM 699 O O . PRO A 1 89 ? -4.045 0.613 -5.235 1.00 87.50 89 PRO A O 1
ATOM 702 N N . VAL A 1 90 ? -3.815 1.288 -3.109 1.00 90.25 90 VAL A N 1
ATOM 703 C CA . VAL A 1 90 ? -3.133 2.545 -3.415 1.00 90.25 90 VAL A CA 1
ATOM 704 C C . VAL A 1 90 ? -1.680 2.234 -3.775 1.00 90.25 90 VAL A C 1
ATOM 706 O O . VAL A 1 90 ? -0.953 1.606 -3.000 1.00 90.25 90 VAL A O 1
ATOM 709 N N . ALA A 1 91 ? -1.235 2.680 -4.949 1.00 89.25 91 ALA A N 1
ATOM 710 C CA . ALA A 1 91 ? 0.154 2.514 -5.361 1.00 89.25 91 ALA A CA 1
ATOM 711 C C . ALA A 1 91 ? 1.034 3.559 -4.661 1.00 89.25 91 ALA A C 1
ATOM 713 O O . ALA A 1 91 ? 0.790 4.763 -4.786 1.00 89.25 91 ALA A O 1
ATOM 714 N N . GLN A 1 92 ? 2.069 3.112 -3.944 1.00 88.56 92 GLN A N 1
ATOM 715 C CA . GLN A 1 92 ? 3.039 4.016 -3.323 1.00 88.56 92 GLN A CA 1
ATOM 716 C C . GLN A 1 92 ? 4.321 4.103 -4.149 1.00 88.56 92 GLN A C 1
ATOM 718 O O . GLN A 1 92 ? 5.041 3.113 -4.315 1.00 88.56 92 GLN A O 1
ATOM 723 N N . LEU A 1 93 ? 4.631 5.316 -4.615 1.00 89.31 93 LEU A N 1
ATOM 724 C CA . LEU A 1 93 ? 5.835 5.599 -5.389 1.00 89.31 93 LEU A CA 1
ATOM 725 C C . LEU A 1 93 ? 6.857 6.400 -4.582 1.00 89.31 93 LEU A C 1
ATOM 727 O O . LEU A 1 93 ? 6.506 7.313 -3.832 1.00 89.31 93 LEU A O 1
ATOM 731 N N . TRP A 1 94 ? 8.137 6.099 -4.798 1.00 89.75 94 TRP A N 1
ATOM 732 C CA . TRP A 1 94 ? 9.255 6.844 -4.222 1.00 89.75 94 TRP A CA 1
ATOM 733 C C . TRP A 1 94 ? 10.324 7.177 -5.268 1.00 89.75 94 TRP A C 1
ATOM 735 O O . TRP A 1 94 ? 10.520 6.458 -6.252 1.00 89.75 94 TRP A O 1
ATOM 745 N N . GLY A 1 95 ? 11.035 8.278 -5.039 1.00 90.00 95 GLY A N 1
ATOM 746 C CA . GLY A 1 95 ? 12.040 8.819 -5.949 1.00 90.00 95 GLY A CA 1
ATOM 747 C C . GLY A 1 95 ? 12.350 10.281 -5.637 1.00 90.00 95 GLY A C 1
ATOM 748 O O . GLY A 1 95 ? 11.836 10.850 -4.674 1.00 90.00 95 GLY A O 1
ATOM 749 N N . ASP A 1 96 ? 13.203 10.879 -6.457 1.00 92.31 96 ASP A N 1
ATOM 750 C CA . ASP A 1 96 ? 13.710 12.244 -6.296 1.00 92.31 96 ASP A CA 1
ATOM 751 C C . ASP A 1 96 ? 13.528 13.117 -7.549 1.00 92.31 96 ASP A C 1
ATOM 753 O O . ASP A 1 96 ? 13.639 14.338 -7.463 1.00 92.31 96 ASP A O 1
ATOM 757 N N . ARG A 1 97 ? 13.211 12.522 -8.706 1.00 89.62 97 ARG A N 1
ATOM 758 C CA . ARG A 1 97 ? 13.015 13.247 -9.969 1.00 89.62 97 ARG A CA 1
ATOM 759 C C . ARG A 1 97 ? 11.525 13.374 -10.306 1.00 89.62 97 ARG A C 1
ATOM 761 O O . ARG A 1 97 ? 10.904 12.349 -10.580 1.00 89.62 97 ARG A O 1
ATOM 768 N N . PRO A 1 98 ? 10.961 14.593 -10.388 1.00 91.25 98 PRO A N 1
ATOM 769 C CA . PRO A 1 98 ? 9.547 14.807 -10.722 1.00 91.25 98 PRO A CA 1
ATOM 770 C C . PRO A 1 98 ? 9.092 14.097 -12.007 1.00 91.25 98 PRO A C 1
ATOM 772 O O . PRO A 1 98 ? 8.061 13.431 -12.012 1.00 91.25 98 PRO A O 1
ATOM 775 N N . ILE A 1 99 ? 9.921 14.133 -13.057 1.00 90.44 99 ILE A N 1
ATOM 776 C CA . ILE A 1 99 ? 9.630 13.485 -14.347 1.00 90.44 99 ILE A CA 1
ATOM 777 C C . ILE A 1 99 ? 9.412 11.969 -14.232 1.00 90.44 99 ILE A C 1
ATOM 779 O O . ILE A 1 99 ? 8.613 11.398 -14.970 1.00 90.44 99 ILE A O 1
ATOM 783 N N . ASP A 1 100 ? 10.082 11.300 -13.288 1.00 90.75 100 ASP A N 1
ATOM 784 C CA . ASP A 1 100 ? 9.895 9.861 -13.087 1.00 90.75 100 ASP A CA 1
ATOM 785 C C . ASP A 1 100 ? 8.520 9.552 -12.503 1.00 90.75 100 ASP A C 1
ATOM 787 O O . ASP A 1 100 ? 7.949 8.507 -12.805 1.00 90.75 100 ASP A O 1
ATOM 791 N N . PHE A 1 101 ? 7.979 10.450 -11.682 1.00 89.00 101 PHE A N 1
ATOM 792 C CA . PHE A 1 101 ? 6.640 10.293 -11.137 1.00 89.00 101 PHE A CA 1
ATOM 793 C C . PHE A 1 101 ? 5.572 10.560 -12.194 1.00 89.00 101 PHE A C 1
ATOM 795 O O . PHE A 1 101 ? 4.629 9.781 -12.290 1.00 89.00 101 PHE A O 1
ATOM 802 N N . GLU A 1 102 ? 5.733 11.594 -13.024 1.00 88.12 102 GLU A N 1
ATOM 803 C CA . GLU A 1 102 ? 4.807 11.881 -14.130 1.00 88.12 102 GLU A CA 1
ATOM 804 C C . GLU A 1 102 ? 4.705 10.696 -15.100 1.00 88.12 102 GLU A C 1
ATOM 806 O O . GLU A 1 102 ? 3.609 10.208 -15.388 1.00 88.12 102 GLU A O 1
ATOM 811 N N . LEU A 1 103 ? 5.854 10.174 -15.544 1.00 85.81 103 LEU A N 1
ATOM 812 C CA . LEU A 1 103 ? 5.913 8.996 -16.412 1.00 85.81 103 LEU A CA 1
ATOM 813 C C . LEU A 1 103 ? 5.420 7.734 -15.691 1.00 85.81 103 LEU A C 1
ATOM 815 O O . LEU A 1 103 ? 4.684 6.930 -16.264 1.00 85.81 103 LEU A O 1
ATOM 819 N N . GLY A 1 104 ? 5.803 7.567 -14.424 1.00 82.44 104 GLY A N 1
ATOM 820 C CA . GLY A 1 104 ? 5.425 6.424 -13.602 1.00 82.44 104 GLY A CA 1
ATOM 821 C C . GLY A 1 104 ? 3.916 6.322 -13.385 1.00 82.44 104 GLY A C 1
ATOM 822 O O . GLY A 1 104 ? 3.369 5.232 -13.504 1.00 82.44 104 GLY A O 1
ATOM 823 N N . VAL A 1 105 ? 3.219 7.435 -13.137 1.00 81.69 105 VAL A N 1
ATOM 824 C CA . VAL A 1 105 ? 1.755 7.462 -12.956 1.00 81.69 105 VAL A CA 1
ATOM 825 C C . VAL A 1 105 ? 1.027 6.964 -14.207 1.00 81.69 105 VAL A C 1
ATOM 827 O O . VAL A 1 105 ? 0.069 6.195 -14.093 1.00 81.69 105 VAL A O 1
ATOM 830 N N . ALA A 1 106 ? 1.473 7.371 -15.399 1.00 76.31 106 ALA A N 1
ATOM 831 C CA . ALA A 1 106 ? 0.890 6.899 -16.654 1.00 76.31 106 ALA A CA 1
ATOM 832 C C . ALA A 1 106 ? 1.075 5.381 -16.822 1.00 76.31 106 ALA A C 1
ATOM 834 O O . ALA A 1 106 ? 0.128 4.675 -17.169 1.00 76.31 106 ALA A O 1
ATOM 835 N N . ASP A 1 107 ? 2.265 4.869 -16.504 1.00 74.62 107 ASP A N 1
ATOM 836 C CA . ASP A 1 107 ? 2.566 3.444 -16.619 1.00 74.62 107 ASP A CA 1
ATOM 837 C C . ASP A 1 107 ? 1.893 2.587 -15.535 1.00 74.62 107 ASP A C 1
ATOM 839 O O . ASP A 1 107 ? 1.503 1.461 -15.831 1.00 74.62 107 ASP A O 1
ATOM 843 N N . VAL A 1 108 ? 1.689 3.091 -14.312 1.00 74.88 108 VAL A N 1
ATOM 844 C CA . VAL A 1 108 ? 0.933 2.380 -13.259 1.00 74.88 108 VAL A CA 1
ATOM 845 C C . VAL A 1 108 ? -0.489 2.081 -13.734 1.00 74.88 108 VAL A C 1
ATOM 847 O O . VAL A 1 108 ? -0.961 0.958 -13.568 1.00 74.88 108 VAL A O 1
ATOM 850 N N . LYS A 1 109 ? -1.149 3.038 -14.401 1.00 65.69 109 LYS A N 1
ATOM 851 C CA . LYS A 1 109 ? -2.499 2.841 -14.959 1.00 65.69 109 LYS A CA 1
ATOM 852 C C . LYS A 1 109 ? -2.543 1.737 -16.018 1.00 65.69 109 LYS A C 1
ATOM 854 O O . LYS A 1 109 ? -3.550 1.052 -16.130 1.00 65.69 109 LYS A O 1
ATOM 859 N N . ILE A 1 110 ? -1.460 1.564 -16.775 1.00 56.38 110 ILE A N 1
ATOM 860 C CA . ILE A 1 110 ? -1.356 0.586 -17.869 1.00 56.38 110 ILE A CA 1
ATOM 861 C C . ILE A 1 110 ? -0.956 -0.798 -17.347 1.00 56.38 110 ILE A C 1
ATOM 863 O O . ILE A 1 110 ? -1.458 -1.814 -17.817 1.00 56.38 110 ILE A O 1
ATOM 867 N N . VAL A 1 111 ? -0.022 -0.840 -16.397 1.00 57.09 111 VAL A N 1
ATOM 868 C CA . VAL A 1 111 ? 0.564 -2.071 -15.858 1.00 57.09 111 VAL A CA 1
ATOM 869 C C . VAL A 1 111 ? -0.352 -2.726 -14.830 1.00 57.09 111 VAL A C 1
ATOM 871 O O . VAL A 1 111 ? -0.414 -3.952 -14.781 1.00 57.09 111 VAL A O 1
ATOM 874 N N . ALA A 1 112 ? -1.051 -1.930 -14.018 1.00 55.62 112 ALA A N 1
ATOM 875 C CA . ALA A 1 112 ? -1.899 -2.447 -12.954 1.00 55.62 112 ALA A CA 1
ATOM 876 C C . ALA A 1 112 ? -3.370 -2.613 -13.379 1.00 55.62 112 ALA A C 1
ATOM 878 O O . ALA A 1 112 ? -4.044 -3.474 -12.828 1.00 55.62 112 ALA A O 1
ATOM 879 N N . LEU A 1 113 ? -3.912 -1.832 -14.329 1.00 47.84 113 LEU A N 1
ATOM 880 C CA . LEU A 1 113 ? -5.371 -1.711 -14.479 1.00 47.84 113 LEU A CA 1
ATOM 881 C C . LEU A 1 113 ? -5.917 -1.859 -15.903 1.00 47.84 113 LEU A C 1
ATOM 883 O O . LEU A 1 113 ? -5.338 -1.433 -16.898 1.00 47.84 113 LEU A O 1
ATOM 887 N N . LYS A 1 114 ? -7.141 -2.402 -15.968 1.00 38.31 114 LYS A N 1
ATOM 888 C CA . LYS A 1 114 ? -8.062 -2.183 -17.089 1.00 38.31 114 LYS A CA 1
ATOM 889 C C . LYS A 1 114 ? -8.407 -0.678 -17.158 1.00 38.31 114 LYS A C 1
ATOM 891 O O . LYS A 1 114 ? -8.536 -0.055 -16.106 1.00 38.31 114 LYS A O 1
ATOM 896 N N . PRO A 1 115 ? -8.656 -0.094 -18.346 1.00 36.97 115 PRO A N 1
ATOM 897 C CA . PRO A 1 115 ? -8.725 1.364 -18.553 1.00 36.97 115 PRO A CA 1
ATOM 898 C C . PRO A 1 115 ? -9.810 2.149 -17.785 1.00 36.97 115 PRO A C 1
ATOM 900 O O . PRO A 1 115 ? -9.858 3.369 -17.894 1.00 36.97 115 PRO A O 1
ATOM 903 N N . SER A 1 116 ? -10.712 1.489 -17.054 1.00 36.44 116 SER A N 1
ATOM 904 C CA . SER A 1 116 ? -11.932 2.089 -16.497 1.00 36.44 116 SER A CA 1
ATOM 905 C C . SER A 1 116 ? -11.862 2.460 -15.012 1.00 36.44 116 SER A C 1
ATOM 907 O O . SER A 1 116 ? -12.890 2.832 -14.452 1.00 36.44 116 SER A O 1
ATOM 909 N N . THR A 1 117 ? -10.710 2.336 -14.345 1.00 39.72 117 THR A N 1
ATOM 910 C CA . THR A 1 117 ? -10.651 2.485 -12.882 1.00 39.72 117 THR A CA 1
ATOM 911 C C . THR A 1 117 ? -9.612 3.512 -12.437 1.00 39.72 117 THR A C 1
ATOM 913 O O . THR A 1 117 ? -8.425 3.384 -12.726 1.00 39.72 117 THR A O 1
ATOM 916 N N . LEU A 1 118 ? -10.075 4.553 -11.738 1.00 35.91 118 LEU A N 1
ATOM 917 C CA . LEU A 1 118 ? -9.246 5.596 -11.128 1.00 35.91 118 LEU A CA 1
ATOM 918 C C . LEU A 1 118 ? -8.432 4.998 -9.969 1.00 35.91 118 LEU A C 1
ATOM 920 O O . LEU A 1 118 ? -9.003 4.507 -8.999 1.00 35.91 118 LEU A O 1
ATOM 924 N N . THR A 1 119 ? -7.104 5.028 -10.075 1.00 43.47 119 THR A N 1
ATOM 925 C CA . THR A 1 119 ? -6.180 4.699 -8.977 1.00 43.47 119 THR A CA 1
ATOM 926 C C . THR A 1 119 ? -5.687 5.975 -8.32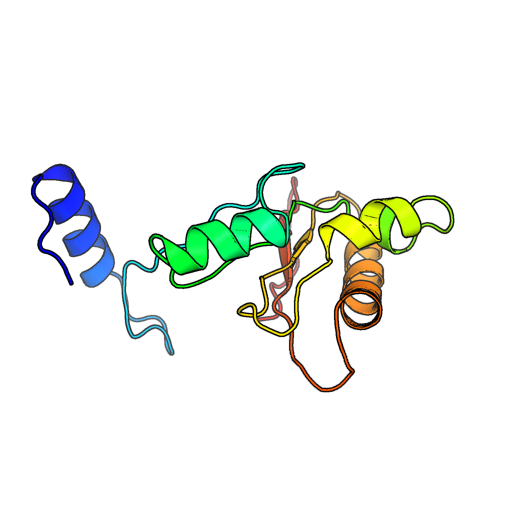2 1.00 43.47 119 THR A C 1
ATOM 928 O O . THR A 1 119 ? -5.266 6.907 -9.007 1.00 43.47 119 THR A O 1
ATOM 931 N N . TRP A 1 120 ? -5.652 5.962 -6.997 1.00 46.12 120 TRP A N 1
ATOM 932 C CA . TRP A 1 120 ? -4.975 6.961 -6.184 1.00 46.12 120 TRP A CA 1
ATOM 933 C C . TRP A 1 120 ? -3.479 6.616 -6.134 1.00 46.12 120 TRP A C 1
ATOM 935 O O . TRP A 1 120 ? -3.121 5.475 -5.831 1.00 46.12 120 TRP A O 1
ATOM 945 N N . VAL A 1 121 ? -2.602 7.570 -6.466 1.00 51.50 121 VAL A N 1
ATOM 946 C CA . VAL A 1 121 ? -1.140 7.408 -6.378 1.00 51.50 121 VAL A CA 1
ATOM 947 C C . VAL A 1 121 ? -0.625 8.274 -5.237 1.00 51.50 121 VAL A C 1
ATOM 949 O O . VAL A 1 121 ? -0.725 9.497 -5.285 1.00 51.50 121 VAL A O 1
ATOM 952 N N . ALA A 1 122 ? -0.048 7.647 -4.214 1.00 52.34 122 ALA A N 1
ATOM 953 C CA . ALA A 1 122 ? 0.588 8.363 -3.114 1.00 52.34 122 ALA A CA 1
ATOM 954 C C . ALA A 1 122 ? 2.079 8.574 -3.430 1.00 52.34 122 ALA A C 1
ATOM 956 O O . ALA A 1 122 ? 2.841 7.607 -3.531 1.00 52.34 122 ALA A O 1
ATOM 957 N N . LEU A 1 123 ? 2.498 9.835 -3.588 1.00 52.25 123 LEU A N 1
ATOM 958 C CA . LEU A 1 123 ? 3.899 10.214 -3.793 1.00 52.25 123 LEU A CA 1
ATOM 959 C C . LEU A 1 123 ? 4.562 10.582 -2.461 1.00 52.25 123 LEU A C 1
ATOM 961 O O . LEU A 1 123 ? 4.080 11.462 -1.750 1.00 52.25 123 LEU A O 1
ATOM 965 N N . ILE A 1 124 ? 5.720 9.985 -2.166 1.00 48.91 124 ILE A N 1
ATOM 966 C CA . ILE A 1 124 ? 6.617 10.470 -1.108 1.00 48.91 124 ILE A CA 1
ATOM 967 C C . ILE A 1 124 ? 7.894 11.002 -1.765 1.00 48.91 124 ILE A C 1
ATOM 969 O O . ILE A 1 124 ? 8.758 10.234 -2.187 1.00 48.91 124 ILE A O 1
ATOM 973 N N . GLN A 1 125 ? 8.019 12.330 -1.839 1.00 41.81 125 GLN A N 1
ATOM 974 C CA . GLN A 1 125 ? 9.229 13.012 -2.304 1.00 41.81 125 GLN A CA 1
ATOM 975 C C . GLN A 1 125 ? 10.055 13.479 -1.099 1.00 41.81 125 GLN A C 1
ATOM 977 O O . GLN A 1 125 ? 9.626 14.326 -0.314 1.00 41.81 125 GLN A O 1
ATOM 982 N N . ARG A 1 126 ? 11.271 12.946 -0.947 1.00 42.53 126 ARG A N 1
ATOM 983 C CA . ARG A 1 126 ? 12.218 13.385 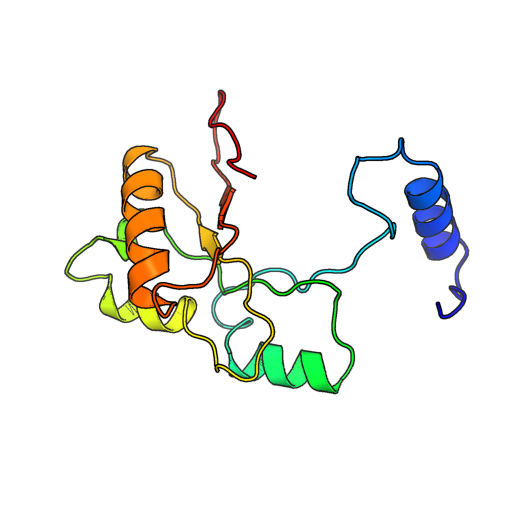0.087 1.00 42.53 126 ARG A CA 1
ATOM 984 C C . ARG A 1 126 ? 13.054 14.552 -0.447 1.00 42.53 126 ARG A C 1
ATOM 986 O O . ARG A 1 126 ? 14.180 14.335 -0.870 1.00 42.53 126 ARG A O 1
ATOM 993 N N . SER A 1 127 ? 12.479 15.760 -0.435 1.00 39.25 127 SER A N 1
ATOM 994 C CA . SER A 1 127 ? 13.141 17.082 -0.327 1.00 39.25 127 SER A CA 1
ATOM 995 C C . SER A 1 127 ? 12.410 18.164 -1.144 1.00 39.25 127 SER A C 1
ATOM 997 O O . SER A 1 127 ? 12.413 18.147 -2.369 1.00 39.25 127 SER A O 1
ATOM 999 N N . LEU A 1 128 ? 11.810 19.089 -0.385 1.00 42.88 128 LEU A N 1
ATOM 1000 C CA . LEU A 1 128 ? 11.515 20.508 -0.630 1.00 42.88 128 LEU A CA 1
ATOM 1001 C C . LEU A 1 128 ? 10.777 20.949 -1.916 1.00 42.88 128 LEU A C 1
ATOM 1003 O O . LEU A 1 128 ? 11.318 20.962 -3.014 1.00 42.88 128 LEU A O 1
ATOM 1007 N N . LYS A 1 129 ? 9.603 21.545 -1.642 1.00 39.16 129 LYS A N 1
ATOM 1008 C CA . LYS A 1 129 ? 8.745 22.428 -2.455 1.00 39.16 129 LYS A CA 1
ATOM 1009 C C . LYS A 1 129 ? 7.794 21.744 -3.446 1.00 39.16 129 LYS A C 1
ATOM 1011 O O . LYS A 1 129 ? 8.143 21.434 -4.575 1.00 39.16 129 LYS A O 1
ATOM 1016 N N . THR A 1 130 ? 6.548 21.625 -2.970 1.00 42.03 130 THR A N 1
ATOM 1017 C CA . THR A 1 130 ? 5.291 21.710 -3.737 1.00 42.03 130 THR A CA 1
ATOM 1018 C C . THR A 1 130 ? 5.247 20.902 -5.030 1.00 42.03 130 THR A C 1
ATOM 1020 O O . THR A 1 130 ? 5.389 21.454 -6.117 1.00 42.03 130 THR A O 1
ATOM 1023 N N . VAL A 1 131 ? 4.932 19.614 -4.905 1.00 34.44 131 VAL A N 1
ATOM 1024 C CA . VAL A 1 131 ? 4.230 18.889 -5.969 1.00 34.44 131 VAL A CA 1
ATOM 1025 C C . VAL A 1 131 ? 2.795 18.695 -5.472 1.00 34.44 131 VAL A C 1
ATOM 1027 O O . VAL A 1 131 ? 2.627 18.172 -4.367 1.00 34.44 131 VAL A O 1
ATOM 1030 N N . PRO A 1 132 ? 1.766 19.179 -6.191 1.00 27.39 132 PRO A N 1
ATOM 1031 C CA . PRO A 1 132 ? 0.388 18.992 -5.768 1.00 27.39 132 PRO A CA 1
ATOM 1032 C C . PRO A 1 132 ? 0.066 17.498 -5.744 1.00 27.39 132 PRO A C 1
ATOM 1034 O O . PRO A 1 132 ? 0.274 16.783 -6.725 1.00 27.39 132 PRO A O 1
ATOM 1037 N N . VAL A 1 133 ? -0.440 17.034 -4.602 1.00 32.31 133 VAL A N 1
ATOM 1038 C CA . VAL A 1 133 ? -1.141 15.756 -4.508 1.00 32.31 133 VAL A CA 1
ATOM 1039 C C . VAL A 1 133 ? -2.394 15.921 -5.360 1.00 32.31 133 VAL A C 1
ATOM 1041 O O . VAL A 1 133 ? -3.294 16.670 -4.987 1.00 32.31 133 VAL A O 1
ATOM 1044 N N . LEU A 1 134 ? -2.420 15.298 -6.538 1.00 26.92 134 LEU A N 1
ATOM 1045 C CA . LEU A 1 134 ? -3.664 15.123 -7.278 1.00 26.92 134 LEU A CA 1
ATOM 1046 C C . LEU A 1 134 ? -4.460 14.067 -6.521 1.00 26.92 134 LEU A C 1
ATOM 1048 O O . LEU A 1 134 ? -4.192 12.869 -6.633 1.00 26.92 134 LEU A O 1
ATOM 1052 N N . VAL A 1 135 ? -5.339 14.588 -5.667 1.00 32.59 135 VAL A N 1
ATOM 1053 C CA . VAL A 1 135 ? -6.499 13.882 -5.147 1.00 32.59 135 VAL A CA 1
ATOM 1054 C C . VAL A 1 135 ? -7.478 13.787 -6.321 1.00 32.59 135 VAL A C 1
ATOM 1056 O O . VAL A 1 135 ? -7.936 14.859 -6.769 1.00 32.59 135 VAL A O 1
#

pLDDT: mean 76.43, std 18.59, range [26.92, 95.56]

Nearest PDB structures (foldseek):
  5b3g-assembly1_A  TM=4.532E-01  e=1.632E+00  Arabidopsis thaliana
  3h2c-assembly1_A-2  TM=3.531E-01  e=2.789E+00  Bacillus anthracis str. A2012
  3la6-assembly2_L  TM=5.126E-01  e=9.948E+00  Escherichia coli K-12
  3e9n-assembly2_F  TM=3.123E-01  e=7.611E+00  Corynebacterium glutamicum

Mean predicted aligned error: 10.03 Å

InterPro domains:
  IPR013785 Aldolase-type TIM barrel [G3DSA:3.20.20.70] (30-114)
  IPR035587 DUS-like, FMN-binding domain [PF01207] (32-98)

Foldseek 3Di:
DPDDPDPVVVVQQVVQVPPPDDPPCPDPPFDEDDAAPPQQFQVNQVVCCVVPHTPAYEFHEAELQLCPDPVNVVVRLRRLEYDPPDDRHAYEYEDADPVSNVVSVVSSCVSHDDVPDDHQHHYDHPDDDDDDRPD

Secondary structure (DSSP, 8-state):
-PPPSSHHHHHHHHHHHTSPPPTT--SSS--EEPP-TTTSSHHHHHHHHHHH--SEEB---EEHHHHH-TTTHHHHHHHH---TTSPPPBEEEEES-HHHHHHHHHHHHHHH--TT-PPPEEEEE-SSS------